Protein AF-A0A1Z8KK48-F1 (afdb_monomer)

Structure (mmCIF, N/CA/C/O backbone):
data_AF-A0A1Z8KK48-F1
#
_entry.id   AF-A0A1Z8KK48-F1
#
loop_
_atom_site.group_PDB
_atom_site.id
_atom_site.type_symbol
_atom_site.label_atom_id
_atom_site.label_alt_id
_atom_site.label_comp_id
_atom_site.label_asym_id
_atom_site.label_entity_id
_atom_site.label_seq_id
_atom_site.pdbx_PDB_ins_code
_atom_site.Cartn_x
_atom_site.Cartn_y
_atom_site.Cartn_z
_atom_site.occupancy
_atom_site.B_iso_or_equiv
_atom_site.auth_seq_id
_atom_site.auth_comp_id
_atom_site.auth_asym_id
_atom_site.auth_atom_id
_atom_site.pdbx_PDB_model_num
ATOM 1 N N . MET A 1 1 ? -63.693 -15.445 20.684 1.00 53.12 1 MET A N 1
ATOM 2 C CA . MET A 1 1 ? -62.979 -14.452 21.521 1.00 53.12 1 MET A CA 1
ATOM 3 C C . MET A 1 1 ? -61.479 -14.583 21.275 1.00 53.12 1 MET A C 1
ATOM 5 O O . MET A 1 1 ? -60.922 -15.625 21.590 1.00 53.12 1 MET A O 1
ATOM 9 N N . LYS A 1 2 ? -60.832 -13.586 20.654 1.00 58.03 2 LYS A N 1
ATOM 10 C CA . LYS A 1 2 ? -59.369 -13.555 20.468 1.00 58.03 2 LYS A CA 1
ATOM 11 C C . LYS A 1 2 ? -58.724 -13.053 21.764 1.00 58.03 2 LYS A C 1
ATOM 13 O O . LYS A 1 2 ? -59.004 -11.940 22.195 1.00 58.03 2 LYS A O 1
ATOM 18 N N . LYS A 1 3 ? -57.911 -13.893 22.405 1.00 59.69 3 LYS A N 1
ATOM 19 C CA . LYS A 1 3 ? -57.164 -13.554 23.621 1.00 59.69 3 LYS A CA 1
ATOM 20 C C . LYS A 1 3 ? -55.883 -12.828 23.196 1.00 59.69 3 LYS A C 1
ATOM 22 O O . LYS A 1 3 ? -54.959 -13.463 22.698 1.00 59.69 3 LYS A O 1
ATOM 27 N N . ASN A 1 4 ? -55.853 -11.504 23.329 1.00 61.25 4 ASN A N 1
ATOM 28 C CA . ASN A 1 4 ? -54.668 -10.704 23.018 1.00 61.25 4 ASN A CA 1
ATOM 29 C C . ASN A 1 4 ? -53.641 -10.875 24.149 1.00 61.25 4 ASN A C 1
ATOM 31 O O . ASN A 1 4 ? -53.864 -10.420 25.269 1.00 61.25 4 ASN A O 1
ATOM 35 N N . PHE A 1 5 ? -52.526 -11.554 23.870 1.00 63.75 5 PHE A N 1
ATOM 36 C CA . PHE A 1 5 ? -51.387 -11.658 24.784 1.00 63.75 5 PHE A CA 1
ATOM 37 C C . PHE A 1 5 ? -50.544 -10.378 24.719 1.00 63.75 5 PHE A C 1
ATOM 39 O O . PHE A 1 5 ? -49.448 -10.374 24.170 1.00 63.75 5 PHE A O 1
ATOM 46 N N . ASN A 1 6 ? -51.040 -9.289 25.302 1.00 64.12 6 ASN A N 1
ATOM 47 C CA . ASN A 1 6 ? -50.211 -8.114 25.567 1.00 64.12 6 ASN A CA 1
ATOM 48 C C . ASN A 1 6 ? -49.345 -8.398 26.803 1.00 64.12 6 ASN A C 1
ATOM 50 O O . ASN A 1 6 ? -49.668 -7.982 27.914 1.00 64.12 6 ASN A O 1
ATOM 54 N N . LYS A 1 7 ? -48.274 -9.179 26.620 1.00 71.69 7 LYS A N 1
ATOM 55 C CA . LYS A 1 7 ? -47.212 -9.317 27.621 1.00 71.69 7 LYS A CA 1
ATOM 56 C C . LYS A 1 7 ? -46.371 -8.040 27.571 1.00 71.69 7 LYS A C 1
ATOM 58 O O . LYS A 1 7 ? -45.653 -7.820 26.602 1.00 71.69 7 LYS A O 1
ATOM 63 N N . GLY A 1 8 ? -46.522 -7.179 28.574 1.00 72.06 8 GLY A N 1
ATOM 64 C CA . GLY A 1 8 ? -45.639 -6.029 28.758 1.00 72.06 8 GLY A CA 1
ATOM 65 C C . GLY A 1 8 ? -44.232 -6.493 29.137 1.00 72.06 8 GLY A C 1
ATOM 66 O O . GLY A 1 8 ? -44.090 -7.431 29.920 1.00 72.06 8 GLY A O 1
ATOM 67 N N . PHE A 1 9 ? -43.216 -5.846 28.567 1.00 76.75 9 PHE A N 1
ATOM 68 C CA . PHE A 1 9 ? -41.813 -6.037 28.941 1.00 76.75 9 PHE A CA 1
ATOM 69 C C . PHE A 1 9 ? -41.604 -5.665 30.413 1.00 76.75 9 PHE A C 1
ATOM 71 O O . PHE A 1 9 ? -42.144 -4.658 30.882 1.00 76.75 9 PHE A O 1
ATOM 78 N N . THR A 1 10 ? -40.810 -6.446 31.144 1.00 89.50 10 THR A N 1
ATOM 79 C CA . THR A 1 10 ? -40.422 -6.078 32.509 1.00 89.50 10 THR A CA 1
ATOM 80 C C . THR A 1 10 ? -39.264 -5.077 32.483 1.00 89.50 10 THR A C 1
ATOM 82 O O . THR A 1 10 ? -38.394 -5.131 31.613 1.00 89.50 10 THR A O 1
ATOM 85 N N . LEU A 1 11 ? -39.216 -4.160 33.457 1.00 89.38 11 LEU A N 1
ATOM 86 C CA . LEU A 1 11 ? -38.080 -3.234 33.589 1.00 89.38 11 LEU A CA 1
ATOM 87 C C . LEU A 1 11 ? -36.762 -3.994 33.793 1.00 89.38 11 LEU A C 1
ATOM 89 O O . LEU A 1 11 ? -35.728 -3.583 33.276 1.00 89.38 11 LEU A O 1
ATOM 93 N N . ILE A 1 12 ? -36.809 -5.125 34.504 1.00 91.56 12 ILE A N 1
ATOM 94 C CA . ILE A 1 12 ? -35.626 -5.946 34.754 1.00 91.56 12 ILE A CA 1
ATOM 95 C C . ILE A 1 12 ? -35.092 -6.603 33.474 1.00 91.56 12 ILE A C 1
ATOM 97 O O . ILE A 1 12 ? -33.877 -6.650 33.298 1.00 91.56 12 ILE A O 1
ATOM 101 N N . GLU A 1 13 ? -35.959 -7.033 32.547 1.00 90.75 13 GLU A N 1
ATOM 102 C CA . GLU A 1 13 ? -35.520 -7.527 31.233 1.00 90.75 13 GLU A CA 1
ATOM 103 C C . GLU A 1 13 ? -34.748 -6.457 30.475 1.00 90.75 13 GLU A C 1
ATOM 105 O O . GLU A 1 13 ? -33.653 -6.722 29.984 1.00 90.75 13 GLU A O 1
ATOM 110 N N . LEU A 1 14 ? -35.278 -5.236 30.419 1.00 91.38 14 LEU A N 1
ATOM 111 C CA . LEU A 1 14 ? -34.641 -4.157 29.671 1.00 91.38 14 LEU A CA 1
ATOM 112 C C . LEU A 1 14 ? -33.279 -3.769 30.274 1.00 91.38 14 LEU A C 1
ATOM 114 O O . LEU A 1 14 ? -32.326 -3.528 29.534 1.00 91.38 14 LEU A O 1
ATOM 118 N N . VAL A 1 15 ? -33.154 -3.798 31.606 1.00 93.94 15 VAL A N 1
ATOM 119 C CA . VAL A 1 15 ? -31.881 -3.557 32.305 1.00 93.94 15 VAL A CA 1
ATOM 120 C C . VAL A 1 15 ? -30.858 -4.655 32.010 1.00 93.94 15 VAL A C 1
ATOM 122 O O . VAL A 1 15 ? -29.723 -4.342 31.653 1.00 93.94 15 VAL A O 1
ATOM 125 N N . ILE A 1 16 ? -31.234 -5.933 32.109 1.00 94.25 16 ILE A N 1
ATOM 126 C CA . ILE A 1 16 ? -30.310 -7.048 31.835 1.00 94.25 16 ILE A CA 1
ATOM 127 C C . ILE A 1 16 ? -29.838 -7.013 30.376 1.00 94.25 16 ILE A C 1
ATOM 129 O O . ILE A 1 16 ? -28.650 -7.199 30.110 1.00 94.25 16 ILE A O 1
ATOM 133 N N . ILE A 1 17 ? -30.734 -6.714 29.433 1.00 94.50 17 ILE A N 1
ATOM 134 C CA . ILE A 1 17 ? -30.392 -6.589 28.011 1.00 94.50 17 ILE A CA 1
ATOM 135 C C . ILE A 1 17 ? -29.383 -5.457 27.796 1.00 94.50 17 ILE A C 1
ATOM 137 O O . ILE A 1 17 ? -28.388 -5.659 27.105 1.00 94.50 17 ILE A O 1
ATOM 141 N N . MET A 1 18 ? -29.585 -4.292 28.417 1.00 93.81 18 MET A N 1
ATOM 142 C CA . MET A 1 18 ? -28.648 -3.169 28.312 1.00 93.81 18 MET A CA 1
ATOM 143 C C . MET A 1 18 ? -27.270 -3.510 28.894 1.00 93.81 18 MET A C 1
ATOM 145 O O . MET A 1 18 ? -26.257 -3.146 28.301 1.00 93.81 18 MET A O 1
ATOM 149 N N . VAL A 1 19 ? -27.217 -4.245 30.009 1.00 95.81 19 VAL A N 1
ATOM 150 C CA . VAL A 1 19 ? -25.952 -4.714 30.599 1.00 95.81 19 VAL A CA 1
ATOM 151 C C . VAL A 1 19 ? -25.229 -5.667 29.646 1.00 95.81 19 VAL A C 1
ATOM 153 O O . VAL A 1 19 ? -24.041 -5.482 29.385 1.00 95.81 19 VAL A O 1
ATOM 156 N N . ILE A 1 20 ? -25.934 -6.649 29.077 1.00 95.62 20 ILE A N 1
ATOM 157 C CA . ILE A 1 20 ? -25.345 -7.601 28.124 1.00 95.62 20 ILE A CA 1
ATOM 158 C C . ILE A 1 20 ? -24.852 -6.870 26.867 1.00 95.62 20 ILE A C 1
ATOM 160 O O . ILE A 1 20 ? -23.711 -7.073 26.455 1.00 95.62 20 ILE A O 1
ATOM 164 N N . LEU A 1 21 ? -25.668 -5.983 26.286 1.00 95.12 21 LEU A N 1
ATOM 165 C CA . LEU A 1 21 ? -25.275 -5.174 25.128 1.00 95.12 21 LEU A CA 1
ATOM 166 C C . LEU A 1 21 ? -24.081 -4.263 25.447 1.00 95.12 21 LEU A C 1
ATOM 168 O O . LEU A 1 21 ? -23.198 -4.120 24.606 1.00 95.12 21 LEU A O 1
ATOM 172 N N . GLY A 1 22 ? -24.009 -3.706 26.659 1.00 95.56 22 GLY A N 1
ATOM 173 C CA . GLY A 1 22 ? -22.879 -2.899 27.119 1.00 95.56 22 GLY A CA 1
ATOM 174 C C . GLY A 1 22 ? -21.566 -3.684 27.163 1.00 95.56 22 GLY A C 1
ATOM 175 O O . GLY A 1 22 ? -20.553 -3.214 26.647 1.00 95.56 22 GLY A O 1
ATOM 176 N N . VAL A 1 23 ? -21.583 -4.907 27.705 1.00 95.44 23 VAL A N 1
ATOM 177 C CA . VAL A 1 23 ? -20.395 -5.781 27.745 1.00 95.44 23 VAL A CA 1
ATOM 178 C C . VAL A 1 23 ? -19.989 -6.228 26.338 1.00 95.44 23 VAL A C 1
ATOM 180 O O . VAL A 1 23 ? -18.808 -6.177 25.994 1.00 95.44 23 VAL A O 1
ATOM 183 N N . LEU A 1 24 ? -20.953 -6.629 25.502 1.00 94.81 24 LEU A N 1
ATOM 184 C CA . LEU A 1 24 ? -20.681 -7.035 24.120 1.00 94.81 24 LEU A CA 1
ATOM 185 C C . LEU A 1 24 ? -20.082 -5.885 23.301 1.00 94.81 24 LEU A C 1
ATOM 187 O O . LEU A 1 24 ? -19.098 -6.096 22.594 1.00 94.81 24 LEU A O 1
ATOM 191 N N . ALA A 1 25 ? -20.624 -4.671 23.428 1.00 92.38 25 ALA A N 1
ATOM 192 C CA . ALA A 1 25 ? -20.110 -3.491 22.739 1.00 92.38 25 ALA A CA 1
ATOM 193 C C . ALA A 1 25 ? -18.683 -3.140 23.186 1.00 92.38 25 ALA A C 1
ATOM 195 O O . ALA A 1 25 ? -17.830 -2.875 22.338 1.00 92.38 25 ALA A O 1
ATOM 196 N N . ALA A 1 26 ? -18.399 -3.211 24.492 1.00 92.62 26 ALA A N 1
ATOM 197 C CA . ALA A 1 26 ? -17.076 -2.915 25.041 1.00 92.62 26 ALA A CA 1
ATOM 198 C C . ALA A 1 26 ? -15.970 -3.824 24.474 1.00 92.62 26 ALA A C 1
ATOM 200 O O . ALA A 1 26 ? -14.842 -3.373 24.291 1.00 92.62 26 ALA A O 1
ATOM 201 N N . VAL A 1 27 ? -16.283 -5.087 24.164 1.00 91.44 27 VAL A N 1
ATOM 202 C CA . VAL A 1 27 ? -15.320 -6.039 23.582 1.00 91.44 27 VAL A CA 1
ATOM 203 C C . VAL A 1 27 ? -15.302 -5.984 22.050 1.00 91.44 27 VAL A C 1
ATOM 205 O O . VAL A 1 27 ? -14.241 -6.114 21.438 1.00 91.44 27 VAL A O 1
ATOM 208 N N . ALA A 1 28 ? -16.459 -5.800 21.408 1.00 88.12 28 ALA A N 1
ATOM 209 C CA . ALA A 1 28 ? -16.579 -5.855 19.951 1.00 88.12 28 ALA A CA 1
ATOM 210 C C . ALA A 1 28 ? -15.932 -4.653 19.244 1.00 88.12 28 ALA A C 1
ATOM 212 O O . ALA A 1 28 ? -15.237 -4.840 18.245 1.00 88.12 28 ALA A O 1
ATOM 213 N N . VAL A 1 29 ? -16.122 -3.438 19.770 1.00 87.19 29 VAL A N 1
ATOM 214 C CA . VAL A 1 29 ? -15.622 -2.193 19.158 1.00 87.19 29 VAL A CA 1
ATOM 215 C C . VAL A 1 29 ? -14.092 -2.180 18.985 1.00 87.19 29 VAL A C 1
ATOM 217 O O . VAL A 1 29 ? -13.642 -2.009 17.851 1.00 87.19 29 VAL A O 1
ATOM 220 N N . PRO A 1 30 ? -13.265 -2.411 20.027 1.00 86.94 30 PRO A N 1
ATOM 221 C CA . PRO A 1 30 ? -11.807 -2.367 19.873 1.00 86.94 30 PRO A CA 1
ATOM 222 C C . PRO A 1 30 ? -11.265 -3.486 18.972 1.00 86.94 30 PRO A C 1
ATOM 224 O O . PRO A 1 30 ? -10.292 -3.287 18.248 1.00 86.94 30 PRO A 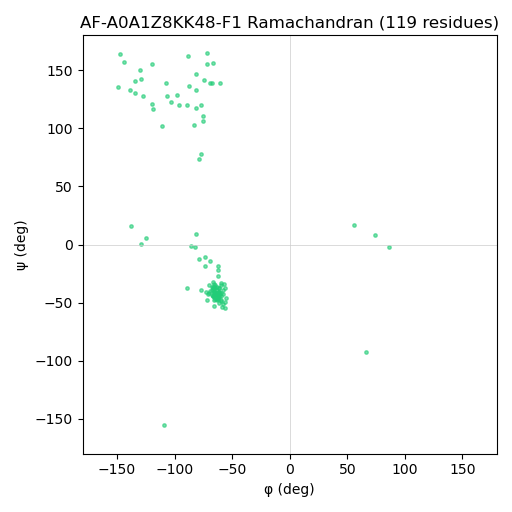O 1
ATOM 227 N N . ARG A 1 31 ? -11.904 -4.664 18.966 1.00 85.94 31 ARG A N 1
ATOM 228 C CA . ARG A 1 31 ? -11.487 -5.783 18.109 1.00 85.94 31 ARG A CA 1
ATOM 229 C C . ARG A 1 31 ? -11.694 -5.479 16.623 1.00 85.94 31 ARG A C 1
ATOM 231 O O . ARG A 1 31 ? -10.867 -5.884 15.805 1.00 85.94 31 ARG A O 1
ATOM 238 N N . LEU A 1 32 ? -12.783 -4.790 16.279 1.00 85.56 32 LEU A N 1
ATOM 239 C CA . LEU A 1 32 ? -13.083 -4.425 14.897 1.00 85.56 32 LEU A CA 1
ATOM 240 C C . LEU A 1 32 ? -12.050 -3.438 14.337 1.00 85.56 32 LEU A C 1
ATOM 242 O O . LEU A 1 32 ? -11.543 -3.682 13.248 1.00 85.56 32 LEU A O 1
ATOM 246 N N . GLY A 1 33 ? -11.686 -2.400 15.100 1.00 85.25 33 GLY A N 1
ATOM 247 C CA . GLY A 1 33 ? -10.668 -1.420 14.690 1.00 85.25 33 GLY A CA 1
ATOM 248 C C . GLY A 1 33 ? -9.327 -2.074 14.353 1.00 85.25 33 GLY A C 1
ATOM 249 O O . GLY A 1 33 ? -8.876 -2.002 13.216 1.00 85.25 33 GLY A O 1
ATOM 250 N N . ASN A 1 34 ? -8.774 -2.859 15.285 1.00 83.12 34 ASN A N 1
ATOM 251 C CA . ASN A 1 34 ? -7.506 -3.569 15.063 1.00 83.12 34 ASN A CA 1
ATOM 252 C C . ASN A 1 34 ? -7.541 -4.496 13.833 1.00 83.12 34 ASN A C 1
ATOM 254 O O . ASN A 1 34 ? -6.532 -4.692 13.157 1.00 83.12 34 ASN A O 1
ATOM 258 N N . THR A 1 35 ? -8.700 -5.102 13.549 1.00 86.88 35 THR A N 1
ATOM 259 C CA . THR A 1 35 ? -8.859 -5.987 12.386 1.00 86.88 35 THR A CA 1
ATOM 260 C C . THR A 1 35 ? -8.815 -5.192 11.082 1.00 86.88 35 THR A C 1
ATOM 262 O O . THR A 1 35 ? -8.158 -5.635 10.140 1.00 86.88 35 THR A O 1
ATOM 265 N N . ILE A 1 36 ? -9.459 -4.023 11.028 1.00 88.31 36 ILE A N 1
ATOM 266 C CA . ILE A 1 36 ? -9.433 -3.133 9.858 1.00 88.31 36 ILE A CA 1
ATOM 267 C C . ILE A 1 36 ? -8.001 -2.673 9.581 1.00 88.31 36 ILE A C 1
ATOM 269 O O . ILE A 1 36 ? -7.514 -2.893 8.474 1.00 88.31 36 ILE A O 1
ATOM 273 N N . ASP A 1 37 ? -7.299 -2.174 10.599 1.00 88.19 37 ASP A N 1
ATOM 274 C CA . ASP A 1 37 ? -5.927 -1.669 10.456 1.00 88.19 37 ASP A CA 1
ATOM 275 C C . ASP A 1 37 ? -4.975 -2.764 9.945 1.00 88.19 37 ASP A C 1
ATOM 277 O O . ASP A 1 37 ? -4.192 -2.557 9.018 1.00 88.19 37 ASP A O 1
ATOM 281 N N . SER A 1 38 ? -5.079 -3.977 10.504 1.00 90.12 38 SER A N 1
ATOM 282 C CA . SER A 1 38 ? -4.276 -5.126 10.062 1.00 90.12 38 SER A CA 1
ATOM 283 C C . SER A 1 38 ? -4.603 -5.585 8.635 1.00 90.12 38 SER A C 1
ATOM 285 O O . SER A 1 38 ? -3.712 -6.032 7.908 1.00 90.12 38 SER A O 1
ATOM 287 N N . SER A 1 39 ? -5.868 -5.465 8.221 1.00 91.25 39 SER A N 1
ATOM 288 C CA . SER A 1 39 ? -6.317 -5.833 6.874 1.00 91.25 39 SER A CA 1
ATOM 289 C C . SER A 1 39 ? -5.822 -4.825 5.844 1.00 91.25 39 SER A C 1
ATOM 291 O O . SER A 1 39 ? -5.352 -5.223 4.781 1.00 91.25 39 SER A O 1
ATOM 293 N N . GLU A 1 40 ? -5.868 -3.536 6.179 1.00 91.38 40 GLU A N 1
ATOM 294 C CA . GLU A 1 40 ? -5.357 -2.457 5.337 1.00 91.38 40 GLU A CA 1
ATOM 295 C C . GLU A 1 40 ? -3.836 -2.561 5.176 1.00 91.38 40 GLU A C 1
ATOM 297 O O . GLU A 1 40 ? -3.346 -2.616 4.049 1.00 91.38 40 GLU A O 1
ATOM 302 N N . ALA A 1 41 ? -3.094 -2.764 6.271 1.00 92.12 41 ALA A N 1
ATOM 303 C CA . ALA A 1 41 ? -1.655 -3.020 6.206 1.00 92.12 41 ALA A CA 1
ATOM 304 C C . ALA A 1 41 ? -1.314 -4.258 5.354 1.00 92.12 41 ALA A C 1
ATOM 306 O O . ALA A 1 41 ? -0.355 -4.247 4.585 1.00 92.12 41 ALA A O 1
ATOM 307 N N . SER A 1 42 ? -2.105 -5.330 5.446 1.00 94.44 42 SER A N 1
ATOM 308 C CA . SER A 1 42 ? -1.893 -6.533 4.629 1.00 94.44 42 SER A CA 1
ATOM 309 C C . SER A 1 42 ? -2.161 -6.278 3.141 1.00 94.44 42 SER A C 1
ATOM 311 O O . SER A 1 42 ? -1.414 -6.764 2.290 1.00 94.44 42 SER A O 1
ATOM 313 N N . ALA A 1 43 ? -3.197 -5.500 2.817 1.00 92.94 43 ALA A N 1
ATOM 314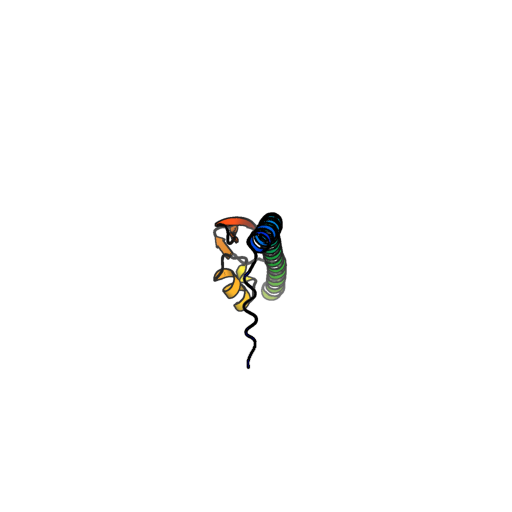 C CA . ALA A 1 43 ? -3.511 -5.110 1.445 1.00 92.94 43 ALA A CA 1
ATOM 315 C C . ALA A 1 43 ? -2.407 -4.226 0.846 1.00 92.94 43 ALA A C 1
ATOM 317 O O . ALA A 1 43 ? -1.983 -4.461 -0.285 1.00 92.94 43 ALA A O 1
ATOM 318 N N . GLU A 1 44 ? -1.882 -3.276 1.623 1.00 94.62 44 GLU A N 1
ATOM 319 C CA . GLU A 1 44 ? -0.744 -2.440 1.229 1.00 94.62 44 GLU A CA 1
ATOM 320 C C . GLU A 1 44 ? 0.480 -3.277 0.854 1.00 94.62 44 GLU A C 1
ATOM 322 O O . GLU A 1 44 ? 1.056 -3.107 -0.222 1.00 94.62 44 GLU A O 1
ATOM 327 N N . GLN A 1 45 ? 0.850 -4.232 1.712 1.00 94.81 45 GLN A N 1
ATOM 328 C CA . GLN A 1 45 ? 1.983 -5.121 1.454 1.00 94.81 45 GLN A CA 1
ATOM 329 C C . GLN A 1 45 ? 1.760 -5.996 0.215 1.00 94.81 45 GLN A C 1
ATOM 331 O O . GLN A 1 45 ? 2.700 -6.231 -0.546 1.00 94.81 45 GLN A O 1
ATOM 336 N N . ALA A 1 46 ? 0.527 -6.449 -0.026 1.00 95.69 46 ALA A N 1
ATOM 337 C CA . ALA A 1 46 ? 0.193 -7.216 -1.223 1.00 95.69 46 ALA A CA 1
ATOM 338 C C . ALA A 1 46 ? 0.365 -6.382 -2.503 1.00 95.69 46 ALA A C 1
ATOM 340 O O . ALA A 1 46 ? 0.959 -6.863 -3.470 1.00 95.69 46 ALA A O 1
ATOM 341 N N . VAL A 1 47 ? -0.087 -5.123 -2.503 1.00 95.50 47 VAL A N 1
ATOM 342 C CA . VAL A 1 47 ? 0.096 -4.210 -3.644 1.00 95.50 47 VAL A CA 1
ATOM 343 C C . VAL A 1 47 ? 1.579 -3.960 -3.907 1.00 95.50 47 VAL A C 1
ATOM 345 O O . VAL A 1 47 ? 2.021 -4.113 -5.044 1.00 95.50 47 VAL A O 1
ATOM 348 N N . ILE A 1 48 ? 2.372 -3.660 -2.875 1.00 96.69 48 ILE A N 1
ATOM 349 C CA . ILE A 1 48 ? 3.823 -3.462 -3.025 1.00 96.69 48 ILE A CA 1
ATOM 350 C C . ILE A 1 48 ? 4.520 -4.732 -3.531 1.00 96.69 48 ILE A C 1
ATOM 352 O O . ILE A 1 48 ? 5.383 -4.652 -4.406 1.00 96.69 48 ILE A O 1
ATOM 356 N N . GLY A 1 49 ? 4.141 -5.912 -3.036 1.00 96.69 49 GLY A N 1
ATOM 357 C CA . GLY A 1 49 ? 4.680 -7.189 -3.514 1.00 96.69 49 GLY A CA 1
ATOM 358 C C . GLY A 1 49 ? 4.380 -7.447 -4.995 1.00 96.69 49 GLY A C 1
ATOM 359 O O . GLY A 1 49 ? 5.268 -7.846 -5.757 1.00 96.69 49 GLY A O 1
ATOM 360 N N . ASN A 1 50 ? 3.153 -7.150 -5.425 1.00 96.00 50 ASN A N 1
ATOM 361 C CA . ASN A 1 50 ? 2.761 -7.237 -6.830 1.00 96.00 50 ASN A CA 1
ATOM 362 C C . ASN A 1 50 ? 3.518 -6.217 -7.687 1.00 96.00 50 ASN A C 1
ATOM 364 O O . ASN A 1 50 ? 3.990 -6.562 -8.767 1.00 96.00 50 ASN A O 1
ATOM 368 N N . LEU A 1 51 ? 3.705 -4.995 -7.186 1.00 96.81 51 LEU A N 1
ATOM 369 C CA . LEU A 1 51 ? 4.442 -3.941 -7.878 1.00 96.81 51 LEU A CA 1
ATOM 370 C C . LEU A 1 51 ? 5.917 -4.310 -8.082 1.00 96.81 51 LEU A C 1
ATOM 372 O O . LEU A 1 51 ? 6.437 -4.151 -9.181 1.00 96.81 51 LEU A O 1
ATOM 376 N N . ARG A 1 52 ? 6.579 -4.881 -7.065 1.00 97.31 52 ARG A N 1
ATOM 377 C CA . ARG A 1 52 ? 7.947 -5.423 -7.192 1.00 97.31 52 ARG A CA 1
ATOM 378 C C . ARG A 1 52 ? 8.034 -6.498 -8.276 1.00 97.31 52 ARG A C 1
ATOM 380 O O . ARG A 1 52 ? 8.976 -6.509 -9.062 1.00 97.31 52 ARG A O 1
ATOM 387 N N . SER A 1 53 ? 7.041 -7.384 -8.330 1.00 97.00 53 SER A N 1
ATOM 388 C CA . SER A 1 53 ? 6.985 -8.445 -9.342 1.00 97.00 53 SER A CA 1
ATOM 389 C C . SER A 1 53 ? 6.784 -7.866 -10.745 1.00 97.00 53 SER A C 1
ATOM 391 O O . SER A 1 53 ? 7.491 -8.249 -11.673 1.00 97.00 53 SER A O 1
ATOM 393 N N . ALA A 1 54 ? 5.876 -6.899 -10.891 1.00 96.88 54 ALA A N 1
ATOM 394 C CA . ALA A 1 54 ? 5.624 -6.205 -12.150 1.00 96.88 54 ALA A CA 1
ATOM 395 C C . ALA A 1 54 ? 6.862 -5.445 -12.649 1.00 96.88 54 ALA A C 1
ATOM 397 O O . ALA A 1 54 ? 7.188 -5.515 -13.830 1.00 96.88 54 ALA A O 1
ATOM 398 N N . LEU A 1 55 ? 7.598 -4.782 -11.751 1.00 97.62 55 LEU A N 1
ATOM 399 C CA . LEU A 1 55 ? 8.853 -4.101 -12.076 1.00 97.62 55 LEU A CA 1
ATOM 400 C C . LEU A 1 55 ? 9.911 -5.058 -12.628 1.00 97.62 55 LEU A C 1
ATOM 402 O O . LEU A 1 55 ? 10.598 -4.712 -13.587 1.00 97.62 55 LEU A O 1
ATOM 406 N N . GLU A 1 56 ? 10.045 -6.255 -12.054 1.00 96.81 56 GLU A N 1
ATOM 407 C CA . GLU A 1 56 ? 10.997 -7.240 -12.570 1.00 96.81 56 GLU A CA 1
ATOM 408 C C . GLU A 1 56 ? 10.557 -7.785 -13.933 1.00 96.81 56 GLU A C 1
ATOM 410 O O . GLU A 1 56 ? 11.393 -7.906 -14.826 1.00 96.81 56 GLU A O 1
ATOM 415 N N . VAL A 1 57 ? 9.258 -8.034 -14.134 1.00 96.75 57 VAL A N 1
ATOM 416 C CA . VAL A 1 57 ? 8.714 -8.422 -15.448 1.00 96.75 57 VAL A CA 1
ATOM 417 C C . VAL A 1 57 ? 8.993 -7.338 -16.490 1.00 96.75 57 VAL A C 1
ATOM 419 O O . VAL A 1 57 ? 9.562 -7.638 -17.537 1.00 96.75 57 VAL A O 1
ATOM 422 N N . TYR A 1 58 ? 8.700 -6.074 -16.176 1.00 97.06 58 TYR A N 1
ATOM 423 C CA . TYR A 1 58 ? 9.011 -4.941 -17.047 1.00 97.06 58 TYR A CA 1
ATOM 424 C C . TYR A 1 58 ? 10.500 -4.903 -17.398 1.00 97.06 58 TYR A C 1
ATOM 426 O O . TYR A 1 58 ? 10.872 -4.737 -18.559 1.00 97.06 58 TYR A O 1
ATOM 434 N N . ALA A 1 59 ? 11.373 -5.086 -16.407 1.00 96.75 59 ALA A N 1
ATOM 435 C CA . ALA A 1 59 ? 12.809 -5.063 -16.629 1.00 96.75 59 ALA A CA 1
ATOM 436 C C . ALA A 1 59 ? 13.278 -6.218 -17.528 1.00 96.75 59 ALA A C 1
ATOM 438 O O . ALA A 1 59 ? 14.187 -6.022 -18.337 1.00 96.75 59 ALA A O 1
ATOM 439 N N . MET A 1 60 ? 12.657 -7.399 -17.436 1.00 96.69 60 MET A N 1
ATOM 440 C CA . MET A 1 60 ? 12.913 -8.509 -18.362 1.00 96.69 60 MET A CA 1
ATOM 441 C C . MET A 1 60 ? 12.465 -8.171 -19.786 1.00 96.69 60 MET A C 1
ATOM 443 O O . MET A 1 60 ? 13.224 -8.406 -20.727 1.00 96.69 60 MET A O 1
ATOM 447 N N . ASP A 1 61 ? 11.298 -7.550 -19.952 1.00 96.19 61 ASP A N 1
ATOM 448 C CA . ASP A 1 61 ? 10.818 -7.106 -21.265 1.00 96.19 61 ASP A CA 1
ATOM 449 C C . ASP A 1 61 ? 11.770 -6.075 -21.892 1.00 96.19 61 ASP A C 1
ATOM 451 O O . ASP A 1 61 ? 12.058 -6.134 -23.090 1.00 96.19 61 ASP A O 1
ATOM 455 N N . GLN A 1 62 ? 12.345 -5.179 -21.085 1.00 96.50 62 GLN A N 1
ATOM 456 C CA . GLN A 1 62 ? 13.368 -4.230 -21.539 1.00 96.50 62 GLN A CA 1
ATOM 457 C C . GLN A 1 62 ? 14.667 -4.917 -21.963 1.00 96.50 62 GLN A C 1
ATOM 459 O O . GLN A 1 62 ? 15.274 -4.516 -22.959 1.00 96.50 62 GLN A O 1
ATOM 464 N N . VAL A 1 63 ? 15.085 -5.980 -21.272 1.00 96.69 63 VAL A N 1
ATOM 465 C CA . VAL A 1 63 ? 16.241 -6.780 -21.704 1.00 96.69 63 VAL A CA 1
ATOM 466 C C . VAL A 1 63 ? 15.966 -7.417 -23.064 1.00 96.69 63 VAL A C 1
ATOM 468 O O . VAL A 1 63 ? 16.833 -7.382 -23.934 1.00 96.69 63 VAL A O 1
ATOM 471 N N . VAL A 1 64 ? 14.767 -7.953 -23.286 1.00 96.94 64 VAL A N 1
ATOM 472 C CA . VAL A 1 64 ? 14.405 -8.572 -24.570 1.00 96.94 64 VAL A CA 1
ATOM 473 C C . VAL A 1 64 ? 14.320 -7.533 -25.692 1.00 96.94 64 VAL A C 1
ATOM 475 O O . VAL A 1 64 ? 14.839 -7.767 -26.782 1.00 96.94 64 VAL A O 1
ATOM 478 N N . ALA A 1 65 ? 13.703 -6.378 -25.437 1.00 96.31 65 ALA A N 1
ATOM 479 C CA . ALA A 1 65 ? 13.487 -5.346 -26.450 1.00 96.31 65 ALA A CA 1
ATOM 480 C C . ALA A 1 65 ? 14.748 -4.522 -26.759 1.00 96.31 65 ALA A C 1
ATOM 482 O O . ALA A 1 65 ? 15.004 -4.186 -27.914 1.00 96.31 65 ALA A O 1
ATOM 483 N N . ASN A 1 66 ? 15.536 -4.200 -25.731 1.00 96.12 66 ASN A N 1
ATOM 484 C CA . ASN A 1 66 ? 16.603 -3.196 -25.786 1.00 96.12 66 ASN A CA 1
ATOM 485 C C . ASN A 1 66 ? 17.976 -3.738 -25.352 1.00 96.12 66 ASN A C 1
ATOM 487 O O . ASN A 1 66 ? 18.932 -2.969 -25.235 1.00 96.12 66 ASN A O 1
ATOM 491 N N . SER A 1 67 ? 18.098 -5.046 -25.081 1.00 95.12 67 SER A N 1
ATOM 492 C CA . SER A 1 67 ? 19.333 -5.692 -24.587 1.00 95.12 67 SER A CA 1
ATOM 493 C C . SER A 1 67 ? 19.893 -5.085 -23.293 1.00 95.12 67 SER A C 1
ATOM 495 O O . SER A 1 67 ? 21.054 -5.301 -22.954 1.00 95.12 67 SER A O 1
ATOM 497 N N . THR A 1 68 ? 19.081 -4.315 -22.565 1.00 94.50 68 THR A N 1
ATOM 498 C CA . THR A 1 68 ? 19.493 -3.574 -21.370 1.00 94.50 68 THR A CA 1
ATOM 499 C C . THR A 1 68 ? 18.414 -3.691 -20.306 1.00 94.50 68 THR A C 1
ATOM 501 O O . THR A 1 68 ? 17.238 -3.484 -20.590 1.00 94.50 68 THR A O 1
ATOM 504 N N . LYS A 1 69 ? 18.816 -3.995 -19.068 1.00 95.56 69 LYS A N 1
ATOM 505 C CA . LYS A 1 69 ? 17.908 -4.000 -17.920 1.00 95.56 69 LYS A CA 1
ATOM 506 C C . LYS A 1 69 ? 17.643 -2.559 -17.484 1.00 95.56 69 LYS A C 1
ATOM 508 O O . LYS A 1 69 ? 18.578 -1.843 -17.131 1.00 95.56 69 LYS A O 1
ATOM 513 N N . SER A 1 70 ? 16.385 -2.138 -17.518 1.00 96.06 70 SER A N 1
ATOM 514 C CA . SER A 1 70 ? 15.948 -0.817 -17.065 1.00 96.06 70 SER A CA 1
ATOM 515 C C . SER A 1 70 ? 14.574 -0.907 -16.406 1.00 96.06 70 SER A C 1
ATOM 517 O O . SER A 1 70 ? 13.809 -1.836 -16.659 1.00 96.06 70 SER A O 1
ATOM 519 N N . TYR A 1 71 ? 14.270 0.064 -15.551 1.00 96.56 71 TYR A N 1
ATOM 520 C CA . TYR A 1 71 ? 13.000 0.167 -14.840 1.00 96.56 71 TYR A CA 1
ATOM 521 C C . TYR A 1 71 ? 12.298 1.481 -15.210 1.00 96.56 71 TYR A C 1
ATOM 523 O O . TYR A 1 71 ? 12.967 2.433 -15.631 1.00 96.56 71 TYR A O 1
ATOM 531 N N . PRO A 1 72 ? 10.962 1.563 -15.094 1.00 95.69 72 PRO A N 1
ATOM 532 C CA . PRO A 1 72 ? 10.233 2.764 -15.474 1.00 95.69 72 PRO A CA 1
ATOM 533 C C . PRO A 1 72 ? 10.468 3.901 -14.472 1.00 95.69 72 PRO A C 1
ATOM 535 O O . PRO A 1 72 ? 10.764 3.674 -13.298 1.00 95.69 72 PRO A O 1
ATOM 538 N N . THR A 1 73 ? 10.298 5.148 -14.914 1.00 95.25 73 THR A N 1
ATOM 539 C CA . THR A 1 73 ? 10.411 6.318 -14.025 1.00 95.25 73 THR A CA 1
ATOM 540 C C . THR A 1 73 ? 9.312 6.336 -12.965 1.00 95.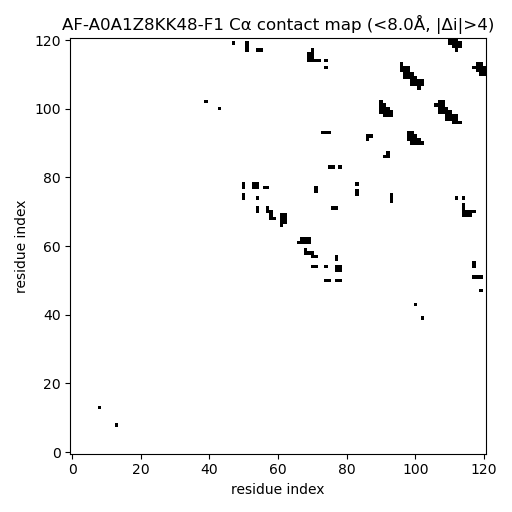25 73 THR A C 1
ATOM 542 O O . THR A 1 73 ? 9.582 6.686 -11.817 1.00 95.25 73 THR A O 1
ATOM 545 N N . ASN A 1 74 ? 8.088 5.952 -13.336 1.00 95.19 74 ASN A N 1
ATOM 546 C CA . ASN A 1 74 ? 6.991 5.724 -12.406 1.00 95.19 74 ASN A CA 1
ATOM 547 C C . ASN A 1 74 ? 6.803 4.210 -12.228 1.00 95.19 74 ASN A C 1
ATOM 549 O O . ASN A 1 74 ? 6.559 3.519 -13.216 1.00 95.19 74 ASN A O 1
ATOM 553 N N . PRO A 1 75 ? 6.890 3.671 -11.000 1.00 96.06 75 PRO A N 1
ATOM 554 C CA . PRO A 1 75 ? 6.795 2.234 -10.785 1.00 96.06 75 PRO A CA 1
ATOM 555 C C . PRO A 1 75 ? 5.435 1.655 -11.200 1.00 96.06 75 PRO A C 1
ATOM 557 O O . PRO A 1 75 ? 5.374 0.501 -11.618 1.00 96.06 75 PRO A O 1
ATOM 560 N N . PHE A 1 76 ? 4.358 2.449 -11.174 1.00 95.81 76 PHE A N 1
ATOM 561 C CA . PHE A 1 76 ? 3.032 2.022 -11.633 1.00 95.81 76 PHE A CA 1
ATOM 562 C C . PHE A 1 76 ? 2.945 1.826 -13.155 1.00 95.81 76 PHE A C 1
ATOM 564 O O . PHE A 1 76 ? 2.004 1.190 -13.620 1.00 95.81 76 PHE A O 1
ATOM 571 N N . ASP A 1 77 ? 3.916 2.313 -13.936 1.00 95.56 77 ASP A N 1
ATOM 572 C CA . ASP A 1 77 ? 3.975 2.064 -15.385 1.00 95.56 77 ASP A CA 1
ATOM 573 C C . ASP A 1 77 ? 4.406 0.627 -15.723 1.00 95.56 77 ASP A C 1
ATOM 575 O O . ASP A 1 77 ? 4.292 0.212 -16.873 1.00 95.56 77 ASP A O 1
ATOM 579 N N . ALA A 1 78 ? 4.880 -0.144 -14.738 1.00 95.19 78 ALA A N 1
ATOM 580 C CA . ALA A 1 78 ? 5.138 -1.572 -14.905 1.00 95.19 78 ALA A CA 1
ATOM 581 C C . ALA A 1 78 ? 3.862 -2.434 -14.839 1.00 95.19 78 ALA A C 1
ATOM 583 O O . ALA A 1 78 ? 3.910 -3.622 -15.154 1.00 95.19 78 ALA A O 1
ATOM 584 N N . LEU A 1 79 ? 2.735 -1.866 -14.399 1.00 95.06 79 LEU A N 1
ATOM 585 C CA . LEU A 1 79 ? 1.450 -2.559 -14.312 1.00 95.06 79 LEU A CA 1
ATOM 586 C C . LEU A 1 79 ? 0.669 -2.449 -15.624 1.00 95.06 79 LEU A C 1
ATOM 588 O O . LEU A 1 79 ? 0.911 -1.566 -16.447 1.00 95.06 79 LEU A O 1
ATOM 592 N N . ASP A 1 80 ? -0.328 -3.318 -15.796 1.00 94.75 80 ASP A N 1
ATOM 593 C CA . ASP A 1 80 ? -1.305 -3.137 -16.863 1.00 94.75 80 ASP A CA 1
ATOM 594 C C . ASP A 1 80 ? -2.169 -1.888 -16.613 1.00 94.75 80 ASP A C 1
ATOM 596 O O . ASP A 1 80 ? -2.348 -1.437 -15.478 1.00 94.75 80 ASP A O 1
ATOM 600 N N . ASN A 1 81 ? -2.736 -1.326 -17.686 1.00 93.31 81 ASN A N 1
ATOM 601 C CA . ASN A 1 81 ? -3.506 -0.080 -17.598 1.00 93.31 81 ASN A CA 1
ATOM 602 C C . ASN A 1 81 ? -4.654 -0.175 -16.589 1.00 93.31 81 ASN A C 1
ATOM 604 O O . ASN A 1 81 ? -4.906 0.775 -15.860 1.00 93.31 81 ASN A O 1
ATOM 608 N N . LYS A 1 82 ? -5.318 -1.335 -16.505 1.00 93.00 82 LYS A N 1
ATOM 609 C CA . LYS A 1 82 ? -6.426 -1.534 -15.575 1.00 93.00 82 LYS A CA 1
ATOM 610 C C . LYS A 1 82 ? -5.961 -1.466 -14.119 1.00 93.00 82 LYS A C 1
ATOM 612 O O . LYS A 1 82 ? -6.533 -0.690 -13.361 1.00 93.00 82 LYS A O 1
ATOM 617 N N . SER A 1 83 ? -4.944 -2.236 -13.723 1.00 93.06 83 SER A N 1
ATOM 618 C CA . SER A 1 83 ? -4.474 -2.220 -12.329 1.00 93.06 83 SER A CA 1
ATOM 619 C C . SER A 1 83 ? -3.859 -0.873 -11.971 1.00 93.06 83 SER A C 1
ATOM 621 O O . SER A 1 83 ? -4.054 -0.380 -10.863 1.00 93.06 83 SER A O 1
ATOM 623 N N . LYS A 1 84 ? -3.151 -0.244 -12.915 1.00 93.06 84 LYS A N 1
ATOM 624 C CA . LYS A 1 84 ? -2.640 1.117 -12.750 1.00 93.06 84 LYS A CA 1
ATOM 625 C C . LYS A 1 84 ? -3.773 2.106 -12.474 1.00 93.06 84 LYS A C 1
ATOM 627 O O . LYS A 1 84 ? -3.692 2.849 -11.499 1.00 93.06 84 LYS A O 1
ATOM 632 N N . ASP A 1 85 ? -4.818 2.103 -13.296 1.00 93.25 85 ASP A N 1
ATOM 633 C CA . ASP A 1 85 ? -5.949 3.018 -13.148 1.00 93.25 85 ASP A CA 1
ATOM 634 C C . ASP A 1 85 ? -6.723 2.748 -11.853 1.00 93.25 85 ASP A C 1
ATOM 636 O O . ASP A 1 85 ? -7.106 3.689 -11.161 1.00 93.25 85 ASP A O 1
ATOM 640 N N . GLU A 1 86 ? -6.932 1.483 -11.485 1.00 92.56 86 GLU A N 1
ATOM 641 C CA . GLU A 1 86 ? -7.582 1.117 -10.222 1.00 92.56 86 GLU A CA 1
ATOM 642 C C . GLU A 1 86 ? -6.786 1.623 -9.013 1.00 92.56 86 GLU A C 1
ATOM 644 O O . GLU A 1 86 ? -7.374 2.187 -8.094 1.00 92.56 86 GLU A O 1
ATOM 649 N N . LEU A 1 87 ? -5.457 1.494 -9.017 1.00 92.50 87 LEU A N 1
ATOM 650 C CA . LEU A 1 87 ? -4.628 1.972 -7.910 1.00 92.50 87 LEU A CA 1
ATOM 651 C C . LEU A 1 87 ? -4.553 3.503 -7.875 1.00 92.50 87 LEU A C 1
ATOM 653 O O . LEU A 1 87 ? -4.796 4.095 -6.825 1.00 92.50 87 LEU A O 1
ATOM 657 N N . LEU A 1 88 ? -4.287 4.164 -9.001 1.00 88.94 88 LEU A N 1
ATOM 658 C CA . LEU A 1 88 ? -4.096 5.620 -9.044 1.00 88.94 88 LEU A CA 1
ATOM 659 C C . LEU A 1 88 ? -5.396 6.429 -8.894 1.00 88.94 88 LEU A C 1
ATOM 661 O O . LEU A 1 88 ? -5.332 7.607 -8.553 1.00 88.94 88 LEU A O 1
ATOM 665 N N . ASN A 1 89 ? -6.569 5.823 -9.116 1.00 90.12 89 ASN A N 1
ATOM 666 C CA . ASN A 1 89 ? -7.863 6.430 -8.766 1.00 90.12 89 ASN A CA 1
ATOM 667 C C . ASN A 1 89 ? -8.243 6.236 -7.287 1.00 90.12 89 ASN A C 1
ATOM 669 O O . ASN A 1 89 ? -9.296 6.707 -6.854 1.00 90.12 89 ASN A O 1
ATOM 673 N N . THR A 1 90 ? -7.418 5.528 -6.517 1.00 88.44 90 THR A N 1
ATOM 674 C CA . THR A 1 90 ? -7.587 5.357 -5.070 1.00 88.44 90 THR A CA 1
ATOM 675 C C . THR A 1 90 ? -6.507 6.142 -4.324 1.00 88.44 90 THR A C 1
ATOM 677 O O . THR A 1 90 ? -5.969 7.122 -4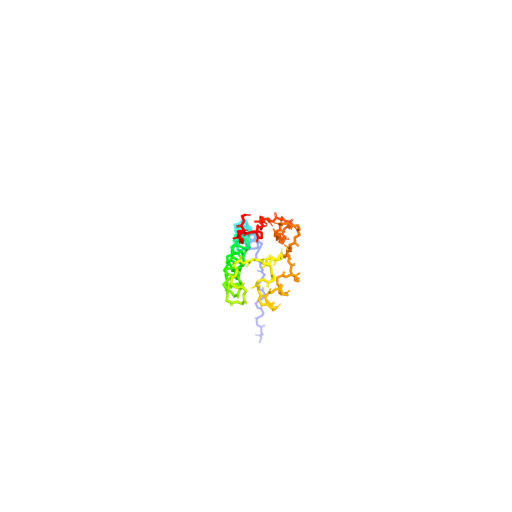.832 1.00 88.44 90 THR A O 1
ATOM 680 N N . ASN A 1 91 ? -6.179 5.731 -3.101 1.00 93.06 91 ASN A N 1
ATOM 681 C CA . ASN A 1 91 ? -5.259 6.455 -2.233 1.00 93.06 91 ASN A CA 1
ATOM 682 C C . ASN A 1 91 ? -3.774 6.190 -2.547 1.00 93.06 91 ASN A C 1
ATOM 684 O O . ASN A 1 91 ? -2.915 6.599 -1.766 1.00 93.06 91 ASN A O 1
ATOM 688 N N . TRP A 1 92 ? -3.460 5.501 -3.652 1.00 96.31 92 TRP A N 1
ATOM 689 C CA . TRP A 1 92 ? -2.088 5.274 -4.103 1.00 96.31 92 TRP A CA 1
ATOM 690 C C . TRP A 1 92 ? -1.594 6.409 -4.989 1.00 96.31 92 TRP A C 1
ATOM 692 O O . TRP A 1 92 ? -2.271 6.846 -5.917 1.00 96.31 92 TRP A O 1
ATOM 702 N N . SER A 1 93 ? -0.363 6.846 -4.756 1.00 95.00 93 SER A N 1
ATOM 703 C CA . SER A 1 93 ? 0.298 7.827 -5.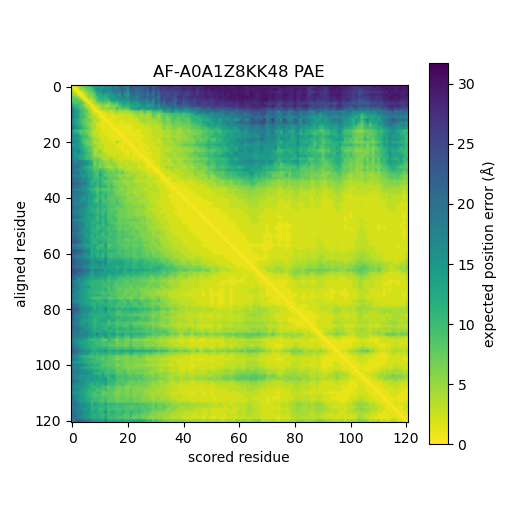612 1.00 95.00 93 SER A CA 1
ATOM 704 C C . SER A 1 93 ? 1.804 7.603 -5.674 1.00 95.00 93 SER A C 1
ATOM 706 O O . SER A 1 93 ? 2.386 6.884 -4.860 1.00 95.00 93 SER A O 1
ATOM 708 N N . TYR A 1 94 ? 2.442 8.221 -6.665 1.00 96.12 94 TYR A N 1
ATOM 709 C CA . TYR A 1 94 ? 3.892 8.266 -6.796 1.00 96.12 94 TYR A CA 1
ATOM 710 C C . TYR A 1 94 ? 4.340 9.688 -7.127 1.00 96.12 94 TYR A C 1
ATOM 712 O O . TYR A 1 94 ? 3.808 10.309 -8.048 1.00 96.12 94 TYR A O 1
ATOM 720 N N . SER A 1 95 ? 5.324 10.200 -6.387 1.00 94.31 95 SER A N 1
ATOM 721 C CA . SER A 1 95 ? 5.920 11.513 -6.645 1.00 94.31 95 SER A CA 1
ATOM 722 C C . SER A 1 95 ? 7.391 11.551 -6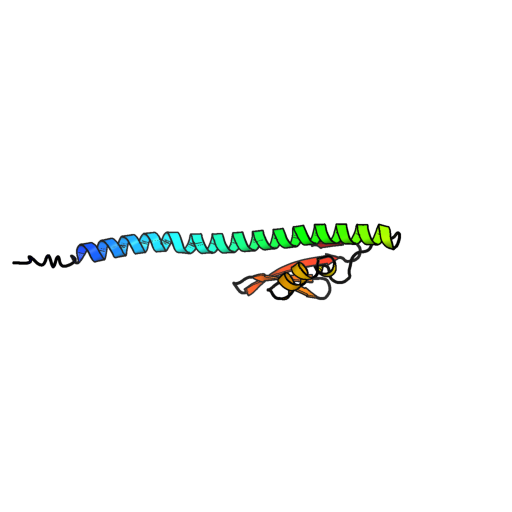.233 1.00 94.31 95 SER A C 1
ATOM 724 O O . SER A 1 95 ? 7.763 11.072 -5.160 1.00 94.31 95 SER A O 1
ATOM 726 N N . GLY A 1 96 ? 8.235 12.128 -7.094 1.00 91.62 96 GLY A N 1
ATOM 727 C CA . GLY A 1 96 ? 9.688 12.182 -6.913 1.00 91.62 96 GLY A CA 1
ATOM 728 C C . GLY A 1 96 ? 10.318 10.792 -6.993 1.00 91.62 96 GLY A C 1
ATOM 729 O O . GLY A 1 96 ? 10.641 10.322 -8.078 1.00 91.62 96 GLY A O 1
ATOM 730 N N . SER A 1 97 ? 10.461 10.149 -5.836 1.00 95.25 97 SER A N 1
ATOM 731 C CA . SER A 1 97 ? 10.941 8.769 -5.674 1.00 95.25 97 SER A CA 1
ATOM 732 C C . SER A 1 97 ? 10.118 8.009 -4.634 1.00 95.25 97 SER A C 1
ATOM 734 O O . SER A 1 97 ? 10.553 6.979 -4.131 1.00 95.25 97 SER A O 1
ATOM 736 N N . THR A 1 98 ? 8.940 8.518 -4.275 1.00 96.38 98 THR A N 1
ATOM 737 C CA . THR A 1 98 ? 8.160 8.007 -3.151 1.00 96.38 98 THR A CA 1
ATOM 738 C C . THR A 1 98 ? 6.813 7.504 -3.634 1.00 96.38 98 THR A C 1
ATOM 740 O O . THR A 1 98 ? 6.022 8.267 -4.189 1.00 96.38 98 THR A O 1
ATOM 743 N N . ILE A 1 99 ? 6.548 6.224 -3.391 1.00 97.12 99 ILE A N 1
ATOM 744 C CA . ILE A 1 99 ? 5.216 5.626 -3.456 1.00 97.12 99 ILE A CA 1
ATOM 745 C C . ILE A 1 99 ? 4.517 5.949 -2.139 1.00 97.12 99 ILE A C 1
ATOM 747 O O . ILE A 1 99 ? 5.110 5.792 -1.071 1.00 97.12 99 ILE A O 1
ATOM 751 N N . GLN A 1 100 ? 3.274 6.404 -2.200 1.00 96.19 100 GLN A N 1
ATOM 752 C CA . GLN A 1 100 ? 2.487 6.752 -1.023 1.00 96.19 100 GLN A CA 1
ATOM 753 C C . GLN A 1 100 ? 1.131 6.065 -1.076 1.00 96.19 100 GLN A C 1
ATOM 755 O O . GLN A 1 100 ? 0.522 5.986 -2.143 1.00 96.19 100 GLN A O 1
ATOM 760 N N . TYR A 1 101 ? 0.661 5.621 0.085 1.00 95.81 101 TYR A N 1
ATOM 761 C CA . TYR A 1 101 ? -0.711 5.187 0.303 1.00 95.81 101 TYR A CA 1
ATOM 762 C C . TYR A 1 101 ? -1.294 5.916 1.513 1.00 95.81 101 TYR A C 1
ATOM 764 O O . TYR A 1 101 ? -0.689 5.919 2.589 1.00 95.81 101 TYR A O 1
ATOM 772 N N . THR A 1 102 ? -2.458 6.541 1.345 1.00 94.69 102 THR A N 1
ATOM 773 C CA . THR A 1 102 ? -3.213 7.148 2.451 1.00 94.69 102 THR A CA 1
ATOM 774 C C . THR A 1 102 ? -4.286 6.179 2.938 1.00 94.69 102 THR A C 1
ATOM 776 O O . THR A 1 102 ? -5.175 5.793 2.184 1.00 94.69 102 THR A O 1
ATOM 779 N N . ARG A 1 103 ? -4.221 5.790 4.208 1.00 91.19 103 ARG A N 1
ATOM 780 C CA . ARG A 1 103 ? -5.220 4.939 4.855 1.00 91.19 103 ARG A CA 1
ATOM 781 C C . ARG A 1 103 ? -6.531 5.678 5.098 1.00 91.19 103 ARG A C 1
ATOM 783 O O . ARG A 1 103 ? -6.583 6.910 5.079 1.00 91.19 103 ARG A O 1
ATOM 790 N N . ASN A 1 104 ? -7.591 4.928 5.389 1.00 87.88 104 ASN A N 1
ATOM 791 C CA . ASN A 1 104 ? -8.918 5.496 5.672 1.00 87.88 104 ASN A CA 1
ATOM 792 C C . ASN A 1 104 ? -8.961 6.399 6.921 1.00 87.88 104 ASN A C 1
ATOM 794 O O . ASN A 1 104 ? -9.848 7.242 7.043 1.00 87.88 104 ASN A O 1
ATOM 798 N N . ASP A 1 105 ? -8.011 6.237 7.840 1.00 86.88 105 ASP A N 1
ATOM 799 C CA . ASP A 1 105 ? -7.837 7.067 9.037 1.00 86.88 105 ASP A CA 1
ATOM 800 C C . ASP A 1 105 ? -7.003 8.344 8.782 1.00 86.88 105 ASP A C 1
ATOM 802 O O . ASP A 1 105 ? -6.808 9.152 9.691 1.00 86.88 105 ASP A O 1
ATOM 806 N N . GLY A 1 106 ? -6.522 8.541 7.549 1.00 88.38 106 GLY A N 1
ATOM 807 C CA . GLY A 1 106 ? -5.661 9.652 7.147 1.00 88.38 106 GLY A CA 1
ATOM 808 C C . GLY A 1 106 ? -4.164 9.415 7.372 1.00 88.38 106 GLY A C 1
ATOM 809 O O . GLY A 1 106 ? -3.363 10.278 7.004 1.00 88.38 106 GLY A O 1
ATOM 810 N N . ASN A 1 107 ? -3.754 8.273 7.933 1.00 92.06 107 ASN A N 1
ATOM 811 C CA 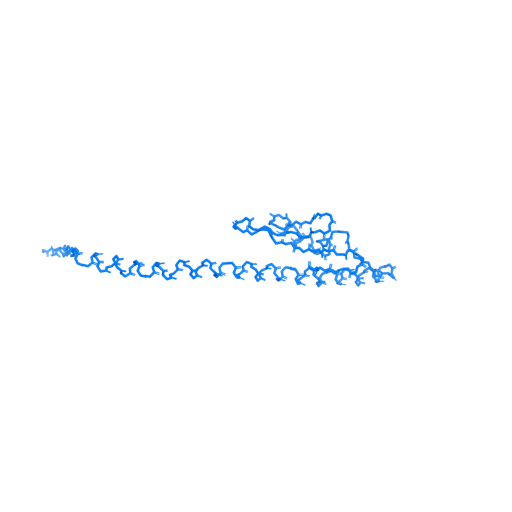. ASN A 1 107 ? -2.339 7.935 8.063 1.00 92.06 107 ASN A CA 1
ATOM 812 C C . ASN A 1 107 ? -1.722 7.643 6.696 1.00 92.06 107 ASN A C 1
ATOM 814 O O . ASN A 1 107 ? -2.304 6.954 5.862 1.00 92.06 107 ASN A O 1
ATOM 818 N N . VAL A 1 108 ? -0.505 8.133 6.474 1.00 94.50 108 VAL A N 1
ATOM 819 C CA . VAL A 1 108 ? 0.220 7.919 5.219 1.00 94.50 108 VAL A CA 1
ATOM 820 C C . VAL A 1 108 ? 1.341 6.920 5.442 1.00 94.50 108 VAL A C 1
ATOM 822 O O . VAL A 1 108 ? 2.176 7.100 6.328 1.00 94.50 108 VAL A O 1
ATOM 825 N N . THR A 1 109 ? 1.376 5.894 4.601 1.00 95.25 109 THR A N 1
ATOM 826 C CA . THR A 1 109 ? 2.498 4.959 4.506 1.00 95.25 109 THR A CA 1
ATOM 827 C C . THR A 1 109 ? 3.247 5.227 3.216 1.00 95.25 109 THR A C 1
ATOM 829 O O . THR A 1 109 ? 2.639 5.508 2.180 1.00 95.25 109 THR A O 1
ATOM 832 N N . THR A 1 110 ? 4.572 5.187 3.283 1.00 96.44 110 THR A N 1
ATOM 833 C CA . THR A 1 110 ? 5.432 5.520 2.154 1.00 96.44 110 THR A CA 1
ATOM 834 C C . THR A 1 110 ? 6.480 4.449 1.918 1.00 96.44 110 THR A C 1
ATOM 836 O O . THR A 1 110 ? 6.935 3.793 2.853 1.00 96.44 110 THR A O 1
ATOM 839 N N . TRP A 1 111 ? 6.871 4.320 0.654 1.00 97.31 111 TRP A N 1
ATOM 840 C CA . TRP A 1 111 ? 7.983 3.492 0.213 1.00 97.31 111 TRP A CA 1
ATOM 841 C C . TRP A 1 111 ? 8.844 4.274 -0.769 1.00 97.31 111 TRP A C 1
ATOM 843 O O . TRP A 1 111 ? 8.331 4.999 -1.624 1.00 97.31 111 TRP A O 1
ATOM 853 N N . MET A 1 112 ? 10.154 4.122 -0.669 1.00 96.94 112 MET A N 1
ATOM 854 C CA . MET A 1 112 ? 11.115 4.724 -1.577 1.00 96.94 112 MET A CA 1
ATOM 855 C C . MET A 1 112 ? 11.366 3.787 -2.756 1.00 96.94 112 MET A C 1
ATOM 857 O O . MET A 1 112 ? 11.852 2.672 -2.584 1.00 96.94 112 MET A O 1
ATOM 861 N N . TYR A 1 113 ? 11.072 4.260 -3.959 1.00 97.75 113 TYR A N 1
ATOM 862 C CA . TYR A 1 113 ? 11.362 3.574 -5.207 1.00 97.75 113 TYR A CA 1
ATOM 863 C C . TY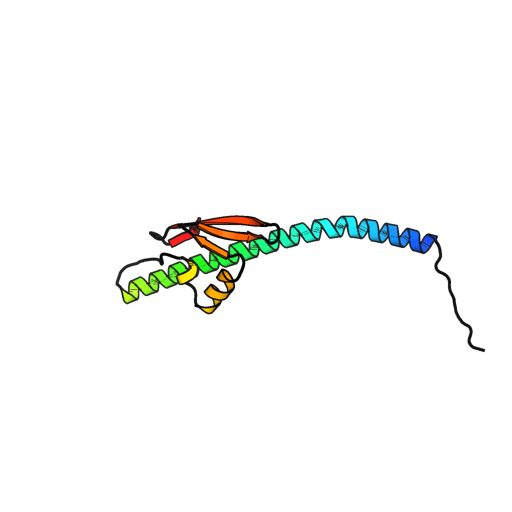R A 1 113 ? 12.657 4.098 -5.832 1.00 97.75 113 TYR A C 1
ATOM 865 O O . TYR A 1 113 ? 12.828 5.301 -6.039 1.00 97.75 113 TYR A O 1
ATOM 873 N N . THR A 1 114 ? 13.555 3.179 -6.178 1.00 96.31 114 THR A N 1
ATOM 874 C CA . THR A 1 114 ? 14.829 3.482 -6.833 1.00 96.31 114 THR A CA 1
ATOM 875 C C . THR A 1 114 ? 14.807 2.974 -8.272 1.00 96.31 114 THR A C 1
ATOM 877 O O . THR A 1 114 ? 15.024 1.797 -8.539 1.00 96.31 114 THR A O 1
ATOM 880 N N . MET A 1 115 ? 14.603 3.874 -9.237 1.00 93.88 115 MET A N 1
ATOM 881 C CA . MET A 1 115 ? 14.507 3.509 -10.663 1.00 93.88 115 MET A CA 1
ATOM 882 C C . MET A 1 115 ? 15.783 2.879 -11.251 1.00 93.88 115 MET A C 1
ATOM 884 O O . MET A 1 115 ? 15.739 2.243 -12.296 1.00 93.88 115 MET A O 1
ATOM 888 N N . THR A 1 116 ? 16.937 3.049 -10.603 1.00 93.75 116 THR A N 1
ATOM 889 C CA . THR A 1 116 ? 18.205 2.482 -11.087 1.00 93.75 116 THR A CA 1
ATOM 890 C C . THR A 1 116 ? 18.243 0.960 -10.950 1.00 93.75 116 THR A C 1
ATOM 892 O O . THR A 1 116 ? 18.838 0.284 -11.785 1.00 93.75 116 THR A O 1
ATOM 895 N N . ASN A 1 117 ? 17.628 0.416 -9.900 1.00 93.06 117 ASN A N 1
ATOM 896 C CA . ASN A 1 117 ? 17.680 -1.009 -9.566 1.00 93.06 117 ASN A CA 1
ATOM 897 C C . ASN A 1 117 ? 16.295 -1.637 -9.332 1.00 93.06 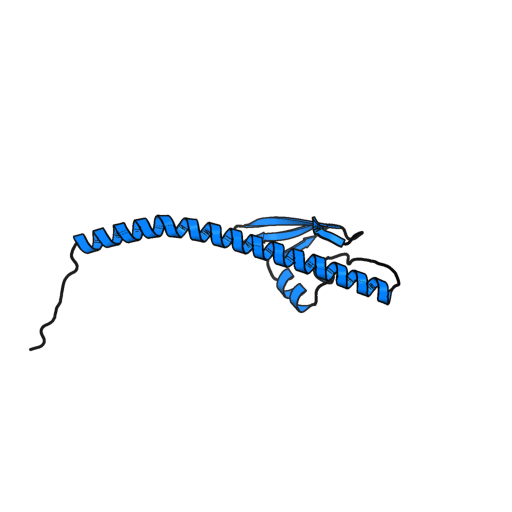117 ASN A C 1
ATOM 899 O O . ASN A 1 117 ? 16.223 -2.828 -9.050 1.00 93.06 117 ASN A O 1
ATOM 903 N N . GLY A 1 118 ? 15.214 -0.864 -9.459 1.00 93.00 118 GLY A N 1
ATOM 904 C CA . GLY A 1 118 ? 13.843 -1.343 -9.300 1.00 93.00 118 GLY A CA 1
ATOM 905 C C . GLY A 1 118 ? 13.439 -1.620 -7.854 1.00 93.00 118 GLY A C 1
ATOM 906 O O . GLY A 1 118 ? 12.369 -2.180 -7.618 1.00 93.00 118 GLY A O 1
ATOM 907 N N . GLU A 1 119 ? 14.275 -1.264 -6.877 1.00 95.94 119 GLU A N 1
ATOM 908 C CA . GLU A 1 119 ? 13.999 -1.551 -5.473 1.00 95.94 119 GLU A CA 1
ATOM 909 C C . GLU A 1 119 ? 12.915 -0.629 -4.915 1.00 95.94 119 GLU A C 1
ATOM 911 O O . GLU A 1 119 ? 12.875 0.568 -5.204 1.00 95.94 119 GLU A O 1
ATOM 916 N N . ILE A 1 120 ? 12.059 -1.206 -4.073 1.00 96.75 120 ILE A N 1
ATOM 917 C CA . ILE A 1 120 ? 11.056 -0.496 -3.279 1.00 96.75 120 ILE A CA 1
ATOM 918 C C . ILE A 1 120 ? 11.380 -0.767 -1.810 1.00 96.75 120 ILE A C 1
ATOM 920 O O . ILE A 1 120 ? 11.297 -1.926 -1.404 1.00 96.75 120 ILE A O 1
ATOM 924 N N . ASN A 1 121 ? 11.725 0.262 -1.035 1.00 93.06 121 ASN A N 1
ATOM 925 C CA . ASN A 1 121 ? 12.084 0.173 0.388 1.00 93.06 121 ASN A CA 1
ATOM 926 C C . ASN A 1 121 ? 11.070 0.874 1.283 1.00 93.06 121 ASN A C 1
ATOM 928 O O . ASN A 1 121 ? 10.733 2.034 0.968 1.00 93.06 121 ASN A O 1
#

pLDDT: mean 91.5, std 8.5, range [53.12, 97.75]

Sequence (121 aa):
MKKNFNKGFTLIELVIIMVILGVLAAVAVPRLGNTIDSSEASAEQAVIGNLRSALEVYAMDQVVANSTKSYPTNPFDALDNKSKDELLNTNWSYSGSTIQYTRNDGNVTTWMYTMTNGEIN

Solvent-accessible surface area (backbone atoms only — not comparable to full-atom values): 6933 Å² total; per-residue (Å²): 136,87,82,79,82,81,76,75,83,55,71,65,56,58,51,52,50,51,53,53,52,50,55,51,48,67,58,50,55,64,54,51,53,58,50,50,56,54,50,50,55,51,50,51,51,51,52,53,53,51,44,50,52,28,35,52,52,42,17,52,53,31,30,73,76,66,76,41,80,50,46,54,90,51,67,60,72,37,47,56,72,65,62,33,50,60,42,57,75,48,55,37,48,75,57,98,46,35,38,36,38,51,45,98,88,68,53,73,49,73,32,43,45,38,49,91,78,55,46,74,85

Foldseek 3Di:
DDDDPPPDDDPVVVVVVVVVVVVCCVPVVVVVVVVLVVVVVVVVVVVVVVLLVLQVVVQVVCCVPPVGRWGDPFSLVSDDPVVSCVQVVAQWDDDDQKIWGQDPVRDIDIWGADRHVRDTD

Mean predicted aligned error: 7.26 Å

Radius of gyration: 26.13 Å; Cα contacts (8 Å, |Δi|>4): 104; chains: 1; bounding box: 82×27×61 Å

Secondary structure (DSSP, 8-state):
-------PPPHHHHHHHHHHHHHHHHHHHHHHHHHHHHHHHHHHHHHHHHHHHHHHHHHHHHHHHHSS----SSGGGGS-HHHHHHHHTTTEEEETTEEEEE-TTS-EEEEEEETTTTEE-

Nearest PDB structures (foldseek):
  2z4h-assembly1_A  TM=6.889E-01  e=9.839E-01  Escherichia coli
  2z4i-assembly1_A  TM=6.127E-01  e=9.839E-01  Escherichia coli
  8d80-assembly1_A  TM=6.736E-01  e=3.346E+00  Homo sapiens
  6bn7-assembly1_A  TM=6.715E-01  e=4.060E+00  Homo sapiens
  8d7w-assembly1_A  TM=6.759E-01  e=4.925E+00  Homo sapiens